Protein AF-A0AAV7LSC0-F1 (afdb_monomer)

Structure (mmCIF, N/CA/C/O backbone):
data_AF-A0AAV7LSC0-F1
#
_entry.id   AF-A0AAV7LSC0-F1
#
loop_
_atom_site.group_PDB
_atom_site.id
_atom_site.type_symbol
_atom_site.label_atom_id
_atom_site.label_alt_id
_atom_site.label_comp_id
_atom_site.label_asym_id
_atom_site.label_entity_id
_atom_site.label_seq_id
_atom_site.pdbx_PDB_ins_code
_atom_site.Cartn_x
_atom_site.Cartn_y
_atom_site.Cartn_z
_atom_site.occupancy
_atom_site.B_iso_or_equiv
_atom_site.auth_seq_id
_atom_site.auth_comp_id
_atom_site.auth_asym_id
_atom_site.auth_atom_id
_atom_site.pdbx_PDB_model_num
ATOM 1 N N . MET A 1 1 ? 5.932 41.389 44.179 1.00 48.62 1 MET A N 1
ATOM 2 C CA . MET A 1 1 ? 5.583 42.264 43.034 1.00 48.62 1 MET A CA 1
ATOM 3 C C . MET A 1 1 ? 6.456 41.906 41.838 1.00 48.62 1 MET A C 1
ATOM 5 O O . MET A 1 1 ? 7.607 41.557 42.061 1.00 48.62 1 MET A O 1
ATOM 9 N N . ARG A 1 2 ? 5.898 42.054 40.622 1.00 40.94 2 ARG A N 1
ATOM 10 C CA . ARG A 1 2 ? 6.312 41.557 39.283 1.00 40.94 2 ARG A CA 1
ATOM 11 C C . ARG A 1 2 ? 5.731 40.163 38.970 1.00 40.94 2 ARG A C 1
ATOM 13 O O . ARG A 1 2 ? 6.242 39.169 39.462 1.00 40.94 2 ARG A O 1
ATOM 20 N N . SER A 1 3 ? 4.491 40.061 38.466 1.00 38.06 3 SER A N 1
ATOM 21 C CA . SER A 1 3 ? 4.059 40.183 37.046 1.00 38.06 3 SER A CA 1
ATOM 22 C C . SER A 1 3 ? 4.857 39.230 36.141 1.00 38.06 3 SER A C 1
ATOM 24 O O . SER A 1 3 ? 6.057 39.418 36.009 1.00 38.06 3 SER A O 1
ATOM 26 N N . GLY A 1 4 ? 4.325 38.175 35.523 1.00 41.78 4 GLY A N 1
ATOM 27 C CA . GLY A 1 4 ? 3.006 37.993 34.922 1.00 41.78 4 GLY A CA 1
ATOM 28 C C . GLY A 1 4 ? 3.164 38.036 33.400 1.00 41.78 4 GLY A C 1
ATOM 29 O O . GLY A 1 4 ? 3.457 39.097 32.865 1.00 41.78 4 GLY A O 1
ATOM 30 N N . THR A 1 5 ? 3.011 36.894 32.722 1.00 43.47 5 THR A N 1
ATOM 31 C CA . THR A 1 5 ? 2.437 36.762 31.365 1.00 43.47 5 THR A CA 1
ATOM 32 C C . THR A 1 5 ? 2.315 35.279 31.007 1.00 43.47 5 THR A C 1
ATOM 34 O O . THR A 1 5 ? 3.292 34.568 30.799 1.00 43.47 5 THR A O 1
ATOM 37 N N . SER A 1 6 ? 1.072 34.810 30.981 1.00 37.88 6 SER A N 1
ATOM 38 C CA . SER A 1 6 ? 0.647 33.494 30.518 1.00 37.88 6 SER A CA 1
ATOM 39 C C . SER A 1 6 ? 0.376 33.544 29.012 1.00 37.88 6 SER A C 1
ATOM 41 O O . SER A 1 6 ? -0.499 34.295 28.581 1.00 37.88 6 SER A O 1
ATOM 43 N N . CYS A 1 7 ? 1.050 32.718 28.212 1.00 36.22 7 CYS A N 1
ATOM 44 C CA . CYS A 1 7 ? 0.665 32.484 26.819 1.00 36.22 7 CYS A CA 1
ATOM 45 C C . CYS A 1 7 ? -0.288 31.285 26.746 1.00 36.22 7 CYS A C 1
ATOM 47 O O . CYS A 1 7 ? 0.124 30.136 26.865 1.00 36.22 7 CYS A O 1
ATOM 49 N N . SER A 1 8 ? -1.577 31.570 26.556 1.00 39.47 8 SER A N 1
ATOM 50 C CA . SER A 1 8 ? -2.599 30.573 26.230 1.00 39.47 8 SER A CA 1
ATOM 51 C C . SER A 1 8 ? -2.650 30.379 24.715 1.00 39.47 8 SER A C 1
ATOM 53 O O . SER A 1 8 ? -3.130 31.258 24.001 1.00 39.47 8 SER A O 1
ATOM 55 N N . LEU A 1 9 ? -2.184 29.234 24.209 1.00 41.84 9 LEU A N 1
ATOM 56 C CA . LEU A 1 9 ? -2.354 28.862 22.802 1.00 41.84 9 LEU A CA 1
ATOM 57 C C . LEU A 1 9 ? -3.663 28.068 22.647 1.00 41.84 9 LEU A C 1
ATOM 59 O O . LEU A 1 9 ? -3.723 26.872 22.930 1.00 41.84 9 LEU A O 1
ATOM 63 N N . ARG A 1 10 ? -4.737 28.739 22.212 1.00 39.53 10 ARG A N 1
ATOM 64 C CA . ARG A 1 10 ? -5.983 28.076 21.793 1.00 39.53 10 ARG A CA 1
ATOM 65 C C . ARG A 1 10 ? -5.731 27.325 20.479 1.00 39.53 10 ARG A C 1
ATOM 67 O O . ARG A 1 10 ? -5.560 27.953 19.439 1.00 39.53 10 ARG A O 1
ATOM 74 N N . ARG A 1 11 ? -5.749 25.990 20.508 1.00 46.91 11 ARG A N 1
ATOM 75 C CA . ARG A 1 11 ? -5.902 25.160 19.301 1.00 46.91 11 ARG A CA 1
ATOM 76 C C . ARG A 1 11 ? -7.377 25.143 18.900 1.00 46.91 11 ARG A C 1
ATOM 78 O O . ARG A 1 11 ? -8.198 24.561 19.600 1.00 46.91 11 ARG A O 1
ATOM 85 N N . GLY A 1 12 ? -7.703 25.794 17.786 1.00 45.88 12 GLY A N 1
ATOM 86 C CA . GLY A 1 12 ? -8.953 25.554 17.064 1.00 45.88 12 GLY A CA 1
ATOM 87 C C . GLY A 1 12 ? -8.890 24.235 16.272 1.00 45.88 12 GLY A C 1
ATOM 88 O O . GLY A 1 12 ? -7.791 23.756 15.982 1.00 45.88 12 GLY A O 1
ATOM 89 N N . PRO A 1 13 ? -10.038 23.628 15.927 1.00 50.34 13 PRO A N 1
ATOM 90 C CA . PRO A 1 13 ? -10.076 22.357 15.213 1.00 50.34 13 PRO A CA 1
ATOM 91 C C . PRO A 1 13 ? -9.724 22.539 13.729 1.00 50.34 13 PRO A C 1
ATOM 93 O O . PRO A 1 13 ? -10.403 23.258 12.994 1.00 50.34 13 PRO A O 1
ATOM 96 N N . LEU A 1 14 ? -8.676 21.848 13.278 1.00 44.44 14 LEU A N 1
ATOM 97 C CA . LEU A 1 14 ? -8.372 21.666 11.860 1.00 44.44 14 LEU A CA 1
ATOM 98 C C . LEU A 1 14 ? -9.405 20.703 11.262 1.00 44.44 14 LEU A C 1
ATOM 100 O O . LEU A 1 14 ? -9.376 19.503 11.527 1.00 44.44 14 LEU A O 1
ATOM 104 N N . LYS A 1 15 ? -10.326 21.230 10.452 1.00 44.44 15 LYS A N 1
ATOM 105 C CA . LYS A 1 15 ? -11.162 20.421 9.560 1.00 44.44 15 LYS A CA 1
ATOM 106 C C . LYS A 1 15 ? -10.275 19.900 8.426 1.00 44.44 15 LYS A C 1
ATOM 108 O O . LYS A 1 15 ? -9.984 20.637 7.488 1.00 44.44 15 LYS A O 1
ATOM 113 N N . LEU A 1 16 ? -9.829 18.648 8.527 1.00 47.62 16 LEU A N 1
ATOM 114 C CA . LEU A 1 16 ? -9.266 17.919 7.391 1.00 47.62 16 LEU A CA 1
ATOM 115 C C . LEU A 1 16 ? -10.400 17.585 6.417 1.00 47.62 16 LEU A C 1
ATOM 117 O O . LEU A 1 16 ? -11.266 16.760 6.700 1.00 47.62 16 LEU A O 1
ATOM 121 N N . LEU A 1 17 ? -10.388 18.262 5.274 1.00 43.53 17 LEU A N 1
ATOM 122 C CA . LEU A 1 17 ? -11.212 17.950 4.118 1.00 43.53 17 LEU A CA 1
ATOM 123 C C . LEU A 1 17 ? -10.590 16.730 3.416 1.00 43.53 17 LEU A C 1
ATOM 125 O O . LEU A 1 17 ? -9.605 16.859 2.694 1.00 43.53 17 LEU A O 1
ATOM 129 N N . VAL A 1 18 ? -11.124 15.540 3.684 1.00 53.75 18 VAL A N 1
ATOM 130 C CA . VAL A 1 18 ? -10.776 14.300 2.972 1.00 53.75 18 VAL A CA 1
ATOM 131 C C . VAL A 1 18 ? -11.674 14.196 1.730 1.00 53.75 18 VAL A C 1
ATOM 133 O O . VAL A 1 18 ? -12.895 14.246 1.886 1.00 53.75 18 VAL A O 1
ATOM 136 N N . PRO A 1 19 ? -11.135 14.067 0.503 1.00 48.91 19 PRO A N 1
ATOM 137 C CA . PRO A 1 19 ? -11.955 13.807 -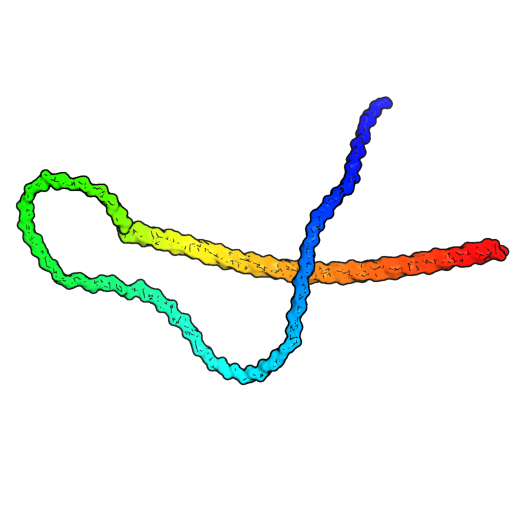0.676 1.00 48.91 19 PRO A CA 1
ATOM 138 C C . PRO A 1 19 ? -12.403 12.330 -0.727 1.00 48.91 19 PRO A C 1
ATOM 140 O O . PRO A 1 19 ? -11.611 11.444 -0.393 1.00 48.91 19 PRO A O 1
ATOM 143 N N . PRO A 1 20 ? -13.640 12.030 -1.168 1.00 55.28 20 PRO A N 1
ATOM 144 C CA . PRO A 1 20 ? -14.123 10.661 -1.279 1.00 55.28 20 PRO A CA 1
ATOM 145 C C . PRO A 1 20 ? -13.649 10.045 -2.603 1.00 55.28 20 PRO A C 1
ATOM 147 O O . PRO A 1 20 ? -14.112 10.432 -3.675 1.00 55.28 20 PRO A O 1
ATOM 150 N N . TYR A 1 21 ? -12.757 9.055 -2.549 1.00 46.59 21 TYR A N 1
ATOM 151 C CA . TYR A 1 21 ? -12.590 8.135 -3.673 1.00 46.59 21 TYR A CA 1
ATOM 152 C C . TYR A 1 21 ? -13.694 7.083 -3.598 1.00 46.59 21 TYR A C 1
ATOM 154 O O . TYR A 1 21 ? -13.728 6.241 -2.702 1.00 46.59 21 TYR A O 1
ATOM 162 N N . ALA A 1 22 ? -14.632 7.201 -4.533 1.00 42.75 22 ALA A N 1
ATOM 163 C CA . ALA A 1 22 ? -15.718 6.267 -4.742 1.00 42.75 22 ALA A CA 1
ATOM 164 C C . ALA A 1 22 ? -15.184 4.876 -5.110 1.00 42.75 22 ALA A C 1
ATOM 166 O O . ALA A 1 22 ? -14.298 4.718 -5.951 1.00 42.75 22 ALA A O 1
ATOM 167 N N . ALA A 1 23 ? -15.776 3.875 -4.470 1.00 45.47 23 ALA A N 1
ATOM 168 C CA . ALA A 1 23 ? -15.617 2.470 -4.772 1.00 45.47 23 ALA A CA 1
ATOM 169 C C . ALA A 1 23 ? -16.099 2.146 -6.196 1.00 45.47 23 ALA A C 1
ATOM 171 O O . ALA A 1 23 ? -17.220 2.483 -6.572 1.00 45.47 23 ALA A O 1
ATOM 172 N N . VAL A 1 24 ? -15.282 1.409 -6.950 1.00 44.28 24 VAL A N 1
ATOM 173 C CA . VAL A 1 24 ? -15.750 0.534 -8.031 1.00 44.28 24 VAL A CA 1
ATOM 174 C C . VAL A 1 24 ? -15.094 -0.822 -7.812 1.00 44.28 24 VAL A C 1
ATOM 176 O O . VAL A 1 24 ? -14.013 -1.114 -8.314 1.00 44.28 24 VAL A O 1
ATOM 179 N N . THR A 1 25 ? -15.751 -1.648 -7.007 1.00 45.75 25 THR A N 1
ATOM 180 C CA . THR A 1 25 ? -15.547 -3.092 -6.993 1.00 45.75 25 THR A CA 1
ATOM 181 C C . THR A 1 25 ? -16.492 -3.703 -8.026 1.00 45.75 25 THR A C 1
ATOM 183 O O . THR A 1 25 ? -17.701 -3.484 -7.997 1.00 45.75 25 THR A O 1
ATOM 186 N N . LYS A 1 26 ? -15.950 -4.488 -8.958 1.00 44.06 26 LYS A N 1
ATOM 187 C CA . LYS A 1 26 ? -16.692 -5.583 -9.587 1.00 44.06 26 LYS A CA 1
ATOM 188 C C . LYS A 1 26 ? -15.949 -6.876 -9.251 1.00 44.06 26 LYS A C 1
ATOM 190 O O . LYS A 1 26 ? -14.749 -6.933 -9.521 1.00 44.06 26 LYS A O 1
ATOM 195 N N . PRO A 1 27 ? -16.611 -7.885 -8.666 1.00 48.72 27 PRO A N 1
ATOM 196 C CA . PRO A 1 27 ? -16.041 -9.218 -8.560 1.00 48.72 27 PRO A CA 1
ATOM 197 C C . PRO A 1 27 ? -16.104 -9.884 -9.941 1.00 48.72 27 PRO A C 1
ATOM 199 O O . PRO A 1 27 ? -17.142 -9.853 -10.602 1.00 48.72 27 PRO A O 1
ATOM 202 N N . TYR A 1 28 ? -14.981 -10.436 -10.397 1.00 37.47 28 TYR A N 1
ATOM 203 C CA . TYR A 1 28 ? -14.960 -11.359 -11.529 1.00 37.47 28 TYR A CA 1
ATOM 204 C C . TYR A 1 28 ? -15.229 -12.754 -10.963 1.00 37.47 28 TYR A C 1
ATOM 206 O O . TYR A 1 28 ? -14.465 -13.233 -10.127 1.00 37.47 28 TYR A O 1
ATOM 214 N N . ASP A 1 29 ? -16.359 -13.324 -11.365 1.00 43.75 29 ASP A N 1
ATOM 215 C CA . ASP A 1 29 ? -16.863 -14.624 -10.936 1.00 43.75 29 ASP A CA 1
ATOM 216 C C . ASP A 1 29 ? -16.214 -15.748 -11.759 1.00 43.75 29 ASP A C 1
ATOM 218 O O . ASP A 1 29 ? -15.984 -15.613 -12.966 1.00 43.75 29 ASP A O 1
ATOM 222 N N . GLU A 1 30 ? -15.888 -16.841 -11.078 1.00 42.78 30 GLU A N 1
ATOM 223 C CA . GLU A 1 30 ? -15.282 -18.046 -11.630 1.00 42.78 30 GLU A CA 1
ATOM 224 C C . GLU A 1 30 ? -16.335 -18.893 -12.349 1.00 42.78 30 GLU A C 1
ATOM 226 O O . GLU A 1 30 ? -17.401 -19.189 -11.817 1.00 42.78 30 GLU A O 1
ATOM 231 N N . GLY A 1 31 ? -16.000 -19.397 -13.536 1.00 39.12 31 GLY A N 1
ATOM 232 C CA . GLY A 1 31 ? -16.801 -20.446 -14.151 1.00 39.12 31 GLY A CA 1
ATOM 233 C C . GLY A 1 31 ? -16.411 -20.763 -15.583 1.00 39.12 31 GLY A C 1
ATOM 234 O O . GLY A 1 31 ? -17.032 -20.259 -16.507 1.00 39.12 31 GLY A O 1
ATOM 235 N N . GLN A 1 32 ? -15.438 -21.657 -15.774 1.00 37.78 32 GLN A N 1
ATOM 236 C CA . GLN A 1 32 ? -15.693 -22.989 -16.345 1.00 37.78 32 GLN A CA 1
ATOM 237 C C . GLN A 1 32 ? -14.392 -23.712 -16.713 1.00 37.78 32 GLN A C 1
ATOM 239 O O . GLN A 1 32 ? -13.494 -23.195 -17.373 1.00 37.78 32 GLN A O 1
ATOM 244 N N . ARG A 1 33 ? -14.348 -24.966 -16.257 1.00 37.53 33 ARG A N 1
ATO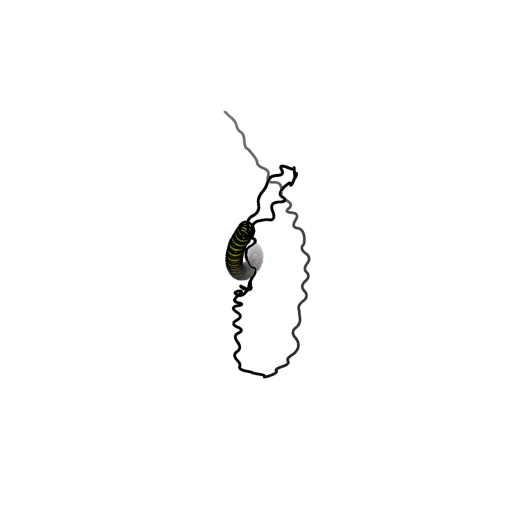M 245 C CA . ARG A 1 33 ? -13.414 -26.024 -16.634 1.00 37.53 33 ARG A CA 1
ATOM 246 C C . ARG A 1 33 ? -13.345 -26.181 -18.151 1.00 37.53 33 ARG A C 1
ATOM 248 O O . ARG A 1 33 ? -14.383 -26.380 -18.765 1.00 37.53 33 ARG A O 1
ATOM 255 N N . CYS A 1 34 ? -12.130 -26.313 -18.672 1.00 34.91 34 CYS A N 1
ATOM 256 C CA . CYS A 1 34 ? -11.807 -27.298 -19.701 1.00 34.91 34 CYS A CA 1
ATOM 257 C C . CYS A 1 34 ? -10.405 -27.840 -19.415 1.00 34.91 34 CYS A C 1
ATOM 259 O O . CYS A 1 34 ? -9.396 -27.156 -19.563 1.00 34.91 34 CYS A O 1
ATOM 261 N N . GLN A 1 35 ? -10.387 -29.078 -18.939 1.00 38.75 35 GLN A N 1
ATOM 262 C CA . GLN A 1 35 ? -9.221 -29.928 -18.783 1.00 38.75 35 GLN A CA 1
ATOM 263 C C . GLN A 1 35 ? -8.866 -30.433 -20.186 1.00 38.75 35 GLN A C 1
ATOM 265 O O . GLN A 1 35 ? -9.687 -31.096 -20.815 1.00 38.75 35 GLN A O 1
ATOM 270 N N . VAL A 1 36 ? -7.687 -30.086 -20.699 1.00 40.69 36 VAL A N 1
ATOM 271 C CA . VAL A 1 36 ? -7.129 -30.717 -21.899 1.00 40.69 36 VAL A CA 1
ATOM 272 C C . VAL A 1 36 ? -5.694 -31.099 -21.578 1.00 40.69 36 VAL A C 1
ATOM 274 O O . VAL A 1 36 ? -4.800 -30.256 -21.523 1.00 40.69 36 VAL A O 1
ATOM 277 N N . ASP A 1 37 ? -5.513 -32.389 -21.318 1.00 42.66 37 ASP A N 1
ATOM 278 C CA . ASP A 1 37 ? -4.222 -33.055 -21.334 1.00 42.66 37 ASP A CA 1
ATOM 279 C C . ASP A 1 37 ? -3.576 -32.883 -22.712 1.00 42.66 37 ASP A C 1
ATOM 281 O O . ASP A 1 37 ? -4.186 -33.157 -23.746 1.00 42.66 37 ASP A O 1
ATOM 285 N N . GLY A 1 38 ? -2.326 -32.430 -22.731 1.00 35.84 38 GLY A N 1
ATOM 286 C CA . GLY A 1 38 ? -1.601 -32.209 -23.975 1.00 35.84 38 GLY A CA 1
ATOM 287 C C . GLY A 1 38 ? -0.168 -31.760 -23.744 1.00 35.84 38 GLY A C 1
ATOM 288 O O . GLY A 1 38 ? 0.178 -30.609 -23.981 1.00 35.84 38 GLY A O 1
ATOM 289 N N . HIS A 1 39 ? 0.681 -32.680 -23.290 1.00 44.38 39 HIS A N 1
ATOM 290 C CA . HIS A 1 39 ? 2.132 -32.534 -23.410 1.00 44.38 39 HIS A CA 1
ATOM 291 C C . HIS A 1 39 ? 2.506 -32.361 -24.896 1.00 44.38 39 HIS A C 1
ATOM 293 O O . HIS A 1 39 ? 2.033 -33.130 -25.735 1.00 44.38 39 HIS A O 1
ATOM 299 N N . PRO A 1 40 ? 3.451 -31.463 -25.218 1.00 46.78 40 PRO A N 1
ATOM 300 C CA . PRO A 1 40 ? 4.630 -31.985 -25.897 1.00 46.78 40 PRO A CA 1
ATOM 301 C C . PRO A 1 40 ? 5.949 -31.417 -25.364 1.00 46.78 40 PRO A C 1
ATOM 303 O O . PRO A 1 40 ? 6.089 -30.256 -24.988 1.00 46.78 40 PRO A O 1
ATOM 306 N N . LYS A 1 41 ? 6.932 -32.316 -25.348 1.00 46.53 41 LYS A N 1
ATOM 307 C CA . LYS A 1 41 ? 8.368 -32.063 -25.246 1.00 46.53 41 LYS A CA 1
ATOM 308 C C . LYS A 1 41 ? 8.860 -31.402 -26.543 1.00 46.53 41 LYS A C 1
ATOM 310 O O . LYS A 1 41 ? 8.365 -31.774 -27.603 1.00 46.53 41 LYS A O 1
ATOM 315 N N . ASN A 1 42 ? 9.851 -30.511 -26.425 1.00 40.94 42 ASN A N 1
ATOM 316 C CA . ASN A 1 42 ? 10.919 -30.130 -27.382 1.00 40.94 42 ASN A CA 1
ATOM 317 C C . ASN A 1 42 ? 11.191 -28.620 -27.246 1.00 40.94 42 ASN A C 1
ATOM 319 O O . ASN A 1 42 ? 10.317 -27.800 -27.483 1.00 40.94 42 ASN A O 1
ATOM 323 N N . ALA A 1 43 ? 12.306 -28.201 -26.643 1.00 43.91 43 ALA A N 1
ATOM 324 C CA . ALA A 1 43 ? 13.639 -28.125 -27.254 1.00 43.91 43 ALA A CA 1
ATOM 325 C C . ALA A 1 43 ? 13.654 -27.210 -28.492 1.00 43.91 43 ALA A C 1
ATOM 327 O O . ALA A 1 43 ? 13.244 -27.609 -29.574 1.00 43.91 43 ALA A O 1
ATOM 328 N N . GLY A 1 44 ? 14.166 -25.988 -28.324 1.00 35.75 44 GLY A N 1
ATOM 329 C CA . GLY A 1 44 ? 14.340 -25.046 -29.428 1.00 35.75 44 GLY A CA 1
ATOM 330 C C . GLY A 1 44 ? 14.843 -23.683 -28.966 1.00 35.75 44 GLY A C 1
ATOM 331 O O . GLY A 1 44 ? 14.069 -22.744 -28.833 1.00 35.75 44 GLY A O 1
ATOM 332 N N . LYS A 1 45 ? 16.154 -23.573 -28.721 1.00 48.41 45 LYS A N 1
ATOM 333 C CA . LYS A 1 45 ? 16.854 -22.277 -28.716 1.00 48.41 45 LYS A CA 1
ATOM 334 C C . LYS A 1 45 ? 16.640 -21.590 -30.073 1.00 48.41 45 LYS A C 1
ATOM 336 O O . LYS A 1 45 ? 16.678 -22.284 -31.088 1.00 48.41 45 LYS A O 1
ATOM 341 N N . PRO A 1 46 ? 16.650 -20.252 -30.121 1.00 46.31 46 PRO A N 1
ATOM 342 C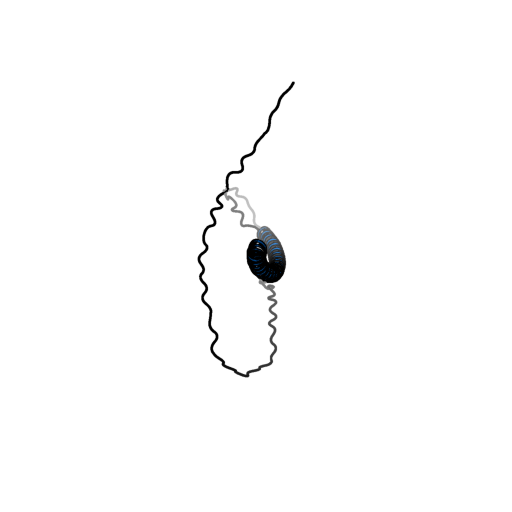 CA . PRO A 1 46 ? 17.271 -19.587 -31.252 1.00 46.31 46 PRO A CA 1
ATOM 343 C C . PRO A 1 46 ? 18.454 -18.746 -30.779 1.00 46.31 46 PRO A C 1
ATOM 345 O O . PRO A 1 46 ? 18.315 -17.702 -30.150 1.00 46.31 46 PRO A O 1
ATOM 348 N N . ALA A 1 47 ? 19.642 -19.231 -31.133 1.00 47.38 47 ALA A N 1
ATOM 349 C CA . ALA A 1 47 ? 20.794 -18.381 -31.355 1.00 47.38 47 ALA A CA 1
ATOM 350 C C . ALA A 1 47 ? 20.527 -17.538 -32.609 1.00 47.38 47 ALA A C 1
ATOM 352 O O . ALA A 1 47 ? 20.247 -18.101 -33.664 1.00 47.38 47 ALA A O 1
ATOM 353 N N . ARG A 1 48 ? 20.657 -16.215 -32.510 1.00 46.59 48 ARG A N 1
ATOM 354 C CA . ARG A 1 48 ? 20.976 -15.349 -33.651 1.00 46.59 48 ARG A CA 1
ATOM 355 C C . ARG A 1 48 ? 21.915 -14.244 -33.182 1.00 46.59 48 ARG A C 1
ATOM 357 O O . ARG A 1 48 ? 21.504 -13.133 -32.879 1.00 46.59 48 ARG A O 1
ATOM 364 N N . GLN A 1 49 ? 23.196 -14.602 -33.128 1.00 42.12 49 GLN A N 1
ATOM 365 C CA . GLN A 1 49 ? 24.262 -13.676 -33.489 1.00 42.12 49 GLN A CA 1
ATOM 366 C C . GLN A 1 49 ? 24.034 -13.308 -34.958 1.00 42.12 49 GLN A C 1
ATOM 368 O O . GLN A 1 49 ? 24.029 -14.191 -35.815 1.00 42.12 49 GLN A O 1
ATOM 373 N N . LEU A 1 50 ? 23.804 -12.032 -35.247 1.00 46.75 50 LEU A N 1
ATOM 374 C CA . LEU A 1 50 ? 23.966 -11.505 -36.594 1.00 46.75 50 LEU A CA 1
ATOM 375 C C . LEU A 1 50 ? 25.280 -10.733 -36.602 1.00 46.75 50 LEU A C 1
ATOM 377 O O . LEU A 1 50 ? 25.376 -9.613 -36.109 1.00 46.75 50 LEU A O 1
ATOM 381 N N . LEU A 1 51 ? 26.298 -11.420 -37.112 1.00 45.16 51 LEU A N 1
ATOM 382 C CA . LEU A 1 51 ? 27.559 -10.855 -37.556 1.00 45.16 51 LEU A CA 1
ATOM 383 C C . LEU A 1 51 ? 27.253 -9.917 -38.731 1.00 45.16 51 LEU A C 1
ATOM 385 O O . LEU A 1 51 ? 26.845 -10.373 -39.796 1.00 45.16 51 LEU A O 1
ATOM 389 N N . PHE A 1 52 ? 27.429 -8.613 -38.534 1.00 40.78 52 PHE A N 1
ATOM 390 C CA . PHE A 1 52 ? 27.567 -7.660 -39.632 1.00 40.78 52 PHE A CA 1
ATOM 391 C C . PHE A 1 52 ? 29.052 -7.546 -39.965 1.00 40.78 52 PHE A C 1
ATOM 393 O O . PHE A 1 52 ? 29.782 -6.747 -39.386 1.00 40.78 52 PHE A O 1
ATOM 400 N N . SER A 1 53 ? 29.505 -8.380 -40.889 1.00 45.41 53 SER A N 1
ATOM 401 C CA . SER A 1 53 ? 30.828 -8.265 -41.490 1.00 45.41 53 SER A CA 1
ATOM 402 C C . SER A 1 53 ? 30.754 -8.801 -42.910 1.00 45.41 53 SER A C 1
ATOM 404 O O . SER A 1 53 ? 30.926 -9.995 -43.099 1.00 45.41 53 SER A O 1
ATOM 406 N N . GLU A 1 54 ? 30.429 -7.932 -43.869 1.00 40.91 54 GLU A N 1
ATOM 407 C CA . GLU A 1 54 ? 30.844 -8.019 -45.279 1.00 40.91 54 GLU A CA 1
ATOM 408 C C . GLU A 1 54 ? 30.148 -6.910 -46.077 1.00 40.91 54 GLU A C 1
ATOM 410 O O . GLU A 1 54 ? 29.018 -7.053 -46.535 1.00 40.91 54 GLU A O 1
ATOM 415 N N . VAL A 1 55 ? 30.843 -5.788 -46.271 1.00 41.50 55 VAL A N 1
ATOM 416 C CA . VAL A 1 55 ? 30.589 -4.904 -47.414 1.00 41.50 55 VAL A CA 1
ATOM 417 C C . VAL A 1 55 ? 31.913 -4.720 -48.152 1.00 41.50 55 VAL A C 1
ATOM 419 O O . VAL A 1 55 ? 32.751 -3.899 -47.799 1.00 41.50 55 VAL A O 1
ATOM 422 N N . LEU A 1 56 ? 32.078 -5.590 -49.149 1.00 45.69 56 LEU A N 1
ATOM 423 C CA . LEU A 1 56 ? 32.609 -5.325 -50.489 1.00 45.69 56 LEU A CA 1
ATOM 424 C C . LEU A 1 56 ? 33.936 -4.560 -50.614 1.00 45.69 56 LEU A C 1
ATOM 426 O O . LEU A 1 56 ? 33.989 -3.394 -50.999 1.00 45.69 56 LEU A O 1
ATOM 430 N N . LEU A 1 57 ? 35.025 -5.322 -50.498 1.00 49.09 57 LEU A N 1
ATOM 431 C CA . LEU A 1 57 ? 36.264 -5.075 -51.234 1.00 49.09 57 LEU A CA 1
ATOM 432 C C . LEU A 1 57 ? 36.095 -5.575 -52.688 1.00 49.09 57 LEU A C 1
ATOM 434 O O . LEU A 1 57 ? 36.382 -6.730 -52.991 1.00 49.09 57 LEU A O 1
ATOM 438 N N . GLN A 1 58 ? 35.618 -4.727 -53.604 1.00 43.31 58 GLN A N 1
ATOM 439 C CA . GLN A 1 58 ? 35.771 -4.942 -55.053 1.00 43.31 58 GLN A CA 1
ATOM 440 C C . GLN A 1 58 ? 35.928 -3.605 -55.786 1.00 43.31 58 GLN A C 1
ATOM 442 O O . GLN A 1 58 ? 34.961 -3.011 -56.246 1.00 43.31 58 GLN A O 1
ATOM 447 N N . ALA A 1 59 ? 37.174 -3.171 -55.961 1.00 40.66 59 ALA A N 1
ATOM 448 C CA . ALA A 1 59 ? 37.548 -2.237 -57.016 1.00 40.66 59 ALA A CA 1
ATOM 449 C C . ALA A 1 59 ? 38.685 -2.875 -57.825 1.00 40.66 59 ALA A C 1
ATOM 451 O O . ALA A 1 59 ? 39.869 -2.740 -57.522 1.00 40.66 59 ALA A O 1
ATOM 452 N N . LYS A 1 60 ? 38.291 -3.657 -58.834 1.00 40.72 60 LYS A N 1
ATOM 453 C CA . LYS A 1 60 ? 39.164 -4.100 -59.921 1.00 40.72 60 LYS A CA 1
ATOM 454 C C . LYS A 1 60 ? 39.407 -2.914 -60.859 1.00 40.72 60 LYS A C 1
ATOM 456 O O . LYS A 1 60 ? 38.453 -2.381 -61.405 1.00 40.72 60 LYS A O 1
ATOM 461 N N . GLY A 1 61 ? 40.681 -2.596 -61.086 1.00 48.00 61 GLY A N 1
ATOM 462 C CA . GLY A 1 61 ? 41.219 -2.102 -62.358 1.00 48.00 61 GLY A CA 1
ATOM 463 C C . GLY A 1 61 ? 40.725 -0.750 -62.879 1.00 48.00 61 GLY A C 1
ATOM 464 O O . GLY A 1 61 ? 39.769 -0.699 -63.643 1.00 48.00 61 GLY A O 1
ATOM 465 N N . VAL A 1 62 ? 41.491 0.311 -62.611 1.00 49.56 62 VAL A N 1
ATOM 466 C CA . VAL A 1 62 ? 41.528 1.524 -63.448 1.00 49.56 62 VAL A CA 1
ATOM 467 C C . VAL A 1 62 ? 43.005 1.943 -63.617 1.00 49.56 62 VAL A C 1
ATOM 469 O O . VAL A 1 62 ? 43.714 2.014 -62.611 1.00 49.56 62 VAL A O 1
ATOM 472 N N . PRO A 1 63 ? 43.515 2.135 -64.852 1.00 64.12 63 PRO A N 1
ATOM 473 C CA . PRO A 1 63 ? 44.924 2.461 -65.124 1.00 64.12 63 PRO A CA 1
ATOM 474 C C . PRO A 1 63 ? 45.281 3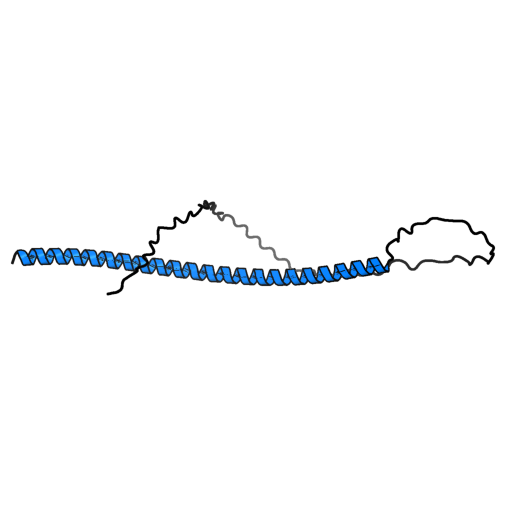.929 -64.799 1.00 64.12 63 PRO A C 1
ATOM 476 O O . PRO A 1 63 ? 44.383 4.766 -64.696 1.00 64.12 63 PRO A O 1
ATOM 479 N N . PRO A 1 64 ? 46.581 4.270 -64.653 1.00 57.59 64 PRO A N 1
ATOM 480 C CA . PRO A 1 64 ? 47.009 5.600 -64.221 1.00 57.59 64 PRO A CA 1
ATOM 481 C C . PRO A 1 64 ? 46.941 6.627 -65.367 1.00 57.59 64 PRO A C 1
ATOM 483 O O . PRO A 1 64 ? 47.382 6.316 -66.476 1.00 57.59 64 PRO A O 1
ATOM 486 N N . PRO A 1 65 ? 46.475 7.867 -65.129 1.00 54.00 65 PRO A N 1
ATOM 487 C CA . PRO A 1 65 ? 46.636 8.939 -66.096 1.00 54.00 65 PRO A CA 1
ATOM 488 C C . PRO A 1 65 ? 48.017 9.599 -65.981 1.00 54.00 65 PRO A C 1
ATOM 490 O O . PRO A 1 65 ? 48.492 9.982 -64.912 1.00 54.00 65 PRO A O 1
ATOM 493 N N . THR A 1 66 ? 48.645 9.713 -67.145 1.00 49.47 66 THR A N 1
ATOM 494 C CA . THR A 1 66 ? 49.888 10.413 -67.449 1.00 49.47 66 THR A CA 1
ATOM 495 C C . THR A 1 66 ? 49.827 11.890 -67.052 1.00 49.47 66 THR A C 1
ATOM 497 O O . THR A 1 66 ? 48.826 12.570 -67.265 1.00 49.47 66 THR A O 1
ATOM 500 N N . ALA A 1 67 ? 50.933 12.386 -66.497 1.00 47.75 67 ALA A N 1
ATOM 501 C CA . ALA A 1 67 ? 51.128 13.772 -66.099 1.00 47.75 67 ALA A CA 1
ATOM 502 C C . ALA A 1 67 ? 50.973 14.758 -67.269 1.00 47.75 67 ALA A C 1
ATOM 504 O O . ALA A 1 67 ? 51.593 14.585 -68.316 1.00 47.75 67 ALA A O 1
ATOM 505 N N . THR A 1 68 ? 50.226 15.842 -67.053 1.00 44.72 68 THR A N 1
ATOM 506 C CA . THR A 1 68 ? 50.377 17.125 -67.759 1.00 44.72 68 THR A CA 1
ATOM 507 C C . THR A 1 68 ? 49.807 18.240 -66.869 1.00 44.72 68 THR A C 1
ATOM 509 O O . THR A 1 68 ? 48.603 18.311 -66.651 1.00 44.72 68 THR A O 1
ATOM 512 N N . GLN A 1 69 ? 50.679 19.094 -66.328 1.00 43.91 69 GLN A N 1
ATOM 513 C CA . GLN A 1 69 ? 50.344 20.458 -65.883 1.00 43.91 69 GLN A CA 1
ATOM 514 C C . GLN A 1 69 ? 50.422 21.388 -67.114 1.00 43.91 69 GLN A C 1
ATOM 516 O O . GLN A 1 69 ? 51.258 21.108 -67.980 1.00 43.91 69 GLN A O 1
ATOM 521 N N . PRO A 1 70 ? 49.606 22.462 -67.237 1.00 50.19 70 PRO A N 1
ATOM 522 C CA . PRO A 1 70 ? 49.871 23.696 -66.479 1.00 50.19 70 PRO A CA 1
ATOM 523 C C . PRO A 1 70 ? 48.654 24.572 -66.088 1.00 50.19 70 PRO A C 1
ATOM 525 O O . PRO A 1 70 ? 47.580 24.509 -66.669 1.00 50.19 70 PRO A O 1
ATOM 528 N N . SER A 1 71 ? 48.914 25.421 -65.087 1.00 46.22 71 SER A N 1
ATOM 529 C CA . SER A 1 71 ? 48.372 26.757 -64.782 1.00 46.22 71 SER A CA 1
ATOM 530 C C . SER A 1 71 ? 47.014 27.201 -65.348 1.00 46.22 71 SER A C 1
ATOM 532 O O . SER A 1 71 ? 46.915 27.527 -66.525 1.00 46.22 71 SER A O 1
ATOM 534 N N . ALA A 1 72 ? 46.055 27.462 -64.451 1.00 42.41 72 ALA A N 1
ATOM 535 C CA . ALA A 1 72 ? 45.175 28.634 -64.524 1.00 42.41 72 ALA A CA 1
ATOM 536 C C . ALA A 1 72 ? 44.495 28.876 -63.167 1.00 42.41 72 ALA A C 1
ATOM 538 O O . ALA A 1 72 ? 43.714 28.067 -62.677 1.00 42.41 72 ALA A O 1
ATOM 539 N N . THR A 1 73 ? 44.816 30.012 -62.560 1.00 53.84 73 THR A N 1
ATOM 540 C CA . THR A 1 73 ? 44.180 30.557 -61.365 1.00 53.84 73 THR A CA 1
ATOM 541 C C . THR A 1 73 ? 42.793 31.081 -61.749 1.00 53.84 73 THR A C 1
ATOM 543 O O . THR A 1 73 ? 42.692 32.151 -62.338 1.00 53.84 73 THR A O 1
ATOM 546 N N . HIS A 1 74 ? 41.729 30.350 -61.420 1.00 49.41 74 HIS A N 1
ATOM 547 C CA . HIS A 1 74 ? 40.360 30.871 -61.394 1.00 49.41 74 HIS A CA 1
ATOM 548 C C . HIS A 1 74 ? 39.580 30.216 -60.245 1.00 49.41 74 HIS A C 1
ATOM 550 O O . HIS A 1 74 ? 39.189 29.062 -60.314 1.00 49.41 74 HIS A O 1
ATOM 556 N N . GLN A 1 75 ? 39.444 30.980 -59.158 1.00 50.72 75 GLN A N 1
ATOM 557 C CA . GLN A 1 75 ? 38.166 31.342 -58.541 1.00 50.72 75 GLN A CA 1
ATOM 558 C C . GLN A 1 75 ? 37.098 30.243 -58.409 1.00 50.72 75 GLN A C 1
ATOM 560 O O . GLN A 1 75 ? 36.328 30.030 -59.335 1.00 50.72 75 GLN A O 1
ATOM 565 N N . GLU A 1 76 ? 36.926 29.695 -57.202 1.00 42.44 76 GLU A N 1
ATOM 566 C CA . GLU A 1 76 ? 35.635 29.124 -56.809 1.00 42.44 76 GLU A CA 1
ATOM 567 C C . GLU A 1 76 ? 35.362 29.364 -55.319 1.00 42.44 76 GLU A C 1
ATOM 569 O O . GLU A 1 76 ? 36.070 28.886 -54.434 1.00 42.44 76 GLU A O 1
ATOM 574 N N . MET A 1 77 ? 34.335 30.179 -55.062 1.00 54.38 77 MET A N 1
ATOM 575 C CA . MET A 1 77 ? 33.606 30.196 -53.801 1.00 54.38 77 MET A CA 1
ATOM 576 C C . MET A 1 77 ? 32.953 28.823 -53.632 1.00 54.38 77 MET A C 1
ATOM 578 O O . MET A 1 77 ? 31.919 28.563 -54.238 1.00 54.38 77 MET A O 1
ATOM 582 N N . ALA A 1 78 ? 33.543 27.962 -52.813 1.00 47.31 78 ALA A N 1
ATOM 583 C CA . ALA A 1 78 ? 32.888 26.764 -52.314 1.00 47.31 78 ALA A CA 1
ATOM 584 C C . ALA A 1 78 ? 32.955 26.809 -50.789 1.00 47.31 78 ALA A C 1
ATOM 586 O O . ALA A 1 78 ? 33.992 26.549 -50.183 1.00 47.31 78 ALA A O 1
ATOM 587 N N . ASP A 1 79 ? 31.840 27.216 -50.193 1.00 57.34 79 ASP A N 1
ATOM 588 C CA . ASP A 1 79 ? 31.499 26.919 -48.809 1.00 57.34 79 ASP A CA 1
ATOM 589 C C . ASP A 1 79 ? 31.506 25.387 -48.674 1.00 57.34 79 ASP A C 1
ATOM 591 O O . ASP A 1 79 ? 30.681 24.730 -49.323 1.00 57.34 79 ASP A O 1
ATOM 595 N N . PRO A 1 80 ? 32.462 24.762 -47.958 1.00 54.84 80 PRO A N 1
ATOM 596 C CA . PRO A 1 80 ? 32.403 23.332 -47.779 1.00 54.84 80 PRO A CA 1
ATOM 597 C C . PRO A 1 80 ? 31.289 23.090 -46.768 1.00 54.84 80 PRO A C 1
ATOM 599 O O . PRO A 1 80 ? 31.501 23.160 -45.558 1.00 54.84 80 PRO A O 1
ATOM 602 N N . ALA A 1 81 ? 30.098 22.768 -47.270 1.00 58.22 81 ALA A N 1
ATOM 603 C CA . ALA A 1 81 ? 29.195 21.892 -46.550 1.00 58.22 81 ALA A CA 1
ATOM 604 C C . ALA A 1 81 ? 30.011 20.634 -46.213 1.00 58.22 81 ALA A C 1
ATOM 606 O O . ALA A 1 81 ? 30.192 19.752 -47.052 1.00 58.22 81 ALA A O 1
ATOM 607 N N . GLN A 1 82 ? 30.635 20.633 -45.032 1.00 60.97 82 GLN A N 1
ATOM 608 C CA . GLN A 1 82 ? 31.424 19.524 -44.526 1.00 60.97 82 GLN A CA 1
ATOM 609 C C . GLN A 1 82 ? 30.460 18.355 -44.354 1.00 60.97 82 GLN A C 1
ATOM 611 O O . GLN A 1 82 ? 29.765 18.253 -43.345 1.00 60.97 82 GLN A O 1
ATOM 616 N N . GLU A 1 83 ? 30.397 17.494 -45.368 1.00 64.19 83 GLU A N 1
ATOM 617 C CA . GLU A 1 83 ? 29.884 16.137 -45.233 1.00 64.19 83 GLU A CA 1
ATOM 618 C C . GLU A 1 83 ? 30.557 15.537 -43.987 1.00 64.19 83 GLU A C 1
ATOM 620 O O . GLU A 1 83 ? 31.794 15.570 -43.895 1.00 64.19 83 GLU A O 1
ATOM 625 N N . PRO A 1 84 ? 29.787 15.071 -42.986 1.00 71.31 84 PRO A N 1
ATOM 626 C CA . PRO A 1 84 ? 30.370 14.515 -41.780 1.00 71.31 84 PRO A CA 1
ATOM 627 C C . PRO A 1 84 ? 31.293 13.372 -42.188 1.00 71.31 84 PRO A C 1
ATOM 629 O O . PRO A 1 84 ? 30.877 12.415 -42.844 1.00 71.31 84 PRO A O 1
ATOM 632 N N . THR A 1 85 ? 32.569 13.488 -41.830 1.00 85.69 85 THR A N 1
ATOM 633 C CA . THR A 1 85 ? 33.538 12.439 -42.126 1.00 85.69 85 THR A CA 1
ATOM 634 C C . THR A 1 85 ? 33.086 11.146 -41.450 1.00 85.69 85 THR A C 1
ATOM 636 O O . THR A 1 85 ? 32.490 11.166 -40.371 1.00 85.69 85 THR A O 1
ATOM 639 N N . THR A 1 86 ? 33.373 9.998 -42.063 1.00 92.44 86 THR A N 1
ATOM 640 C CA . THR A 1 86 ? 33.027 8.675 -41.515 1.00 92.44 86 THR A CA 1
ATOM 641 C C . THR A 1 86 ? 33.448 8.519 -40.046 1.00 92.44 86 THR A C 1
ATOM 643 O O . THR A 1 86 ? 32.729 7.913 -39.254 1.00 92.44 86 THR A O 1
ATOM 646 N N . ASP A 1 87 ? 34.568 9.132 -39.657 1.00 93.75 87 ASP A N 1
ATOM 647 C CA . ASP A 1 87 ? 35.072 9.146 -38.280 1.00 93.75 87 ASP A CA 1
ATOM 648 C C . ASP A 1 87 ? 34.122 9.846 -37.299 1.00 93.75 87 ASP A C 1
ATOM 650 O O . ASP A 1 87 ? 33.919 9.364 -36.183 1.00 93.75 87 ASP A O 1
ATOM 654 N N . HIS A 1 88 ? 33.501 10.954 -37.715 1.00 94.19 88 HIS A N 1
ATOM 655 C CA . HIS A 1 88 ? 32.519 11.665 -36.901 1.00 94.19 88 HIS A CA 1
ATOM 656 C C . HIS A 1 88 ? 31.289 10.789 -36.642 1.00 94.19 88 HIS A C 1
ATOM 658 O O . HIS A 1 88 ? 30.869 10.632 -35.497 1.00 94.19 88 HIS A O 1
ATOM 664 N N . ILE A 1 89 ? 30.780 10.126 -37.684 1.00 95.19 89 ILE A N 1
ATOM 665 C CA 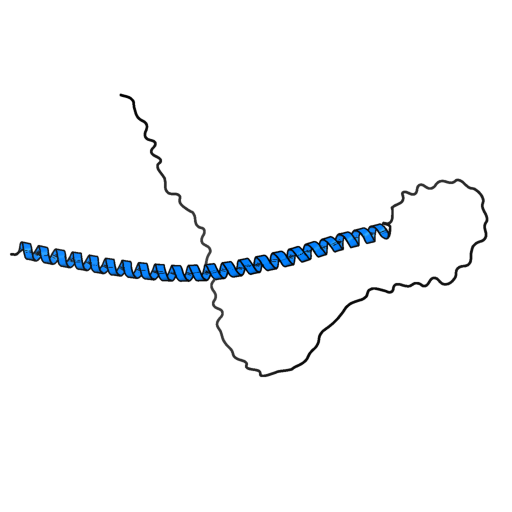. ILE A 1 89 ? 29.640 9.207 -37.573 1.00 95.19 89 ILE A CA 1
ATOM 666 C C . ILE A 1 89 ? 29.974 8.041 -36.629 1.00 95.19 89 ILE A C 1
ATOM 668 O O . ILE A 1 89 ? 29.174 7.689 -35.761 1.00 95.19 89 ILE A O 1
ATOM 672 N N . LEU A 1 90 ? 31.171 7.455 -36.736 1.00 96.44 90 LEU A N 1
ATOM 673 C CA . LEU A 1 90 ? 31.614 6.382 -35.836 1.00 96.44 90 LEU A CA 1
ATOM 674 C C . LEU A 1 90 ? 31.722 6.850 -34.377 1.00 96.44 90 LEU A C 1
ATOM 676 O O . LEU A 1 90 ? 31.384 6.099 -33.453 1.00 96.44 90 LEU A O 1
ATOM 680 N N . GLN A 1 91 ? 32.158 8.091 -34.154 1.00 96.81 91 GLN A N 1
ATOM 681 C CA . GLN A 1 91 ? 32.205 8.690 -32.825 1.00 96.81 91 GLN A CA 1
ATOM 682 C C . GLN A 1 91 ? 30.798 8.878 -32.242 1.00 96.81 91 GLN A C 1
ATOM 684 O O . GLN A 1 91 ? 30.581 8.550 -31.070 1.00 96.81 91 GLN A O 1
ATOM 689 N N . GLU A 1 92 ? 29.843 9.352 -33.043 1.00 97.75 92 GLU A N 1
ATOM 690 C CA . GLU A 1 92 ? 28.445 9.497 -32.631 1.00 97.75 92 GLU A CA 1
ATOM 691 C C . GLU A 1 92 ? 27.801 8.145 -32.317 1.00 97.75 92 GLU A C 1
ATOM 693 O O . GLU A 1 92 ? 27.213 7.988 -31.246 1.00 97.75 92 GLU A O 1
ATOM 698 N N . ILE A 1 93 ? 27.986 7.137 -33.177 1.00 97.56 93 ILE A N 1
ATOM 699 C CA . ILE A 1 93 ? 27.514 5.763 -32.935 1.00 97.56 93 ILE A CA 1
ATOM 700 C C . ILE A 1 93 ? 28.082 5.231 -31.616 1.00 97.56 93 ILE A C 1
ATOM 702 O O . ILE A 1 93 ? 27.346 4.689 -30.792 1.00 97.56 93 ILE A O 1
ATOM 706 N N . SER A 1 94 ? 29.376 5.441 -31.369 1.00 97.81 94 SER A N 1
ATOM 707 C CA . SER A 1 94 ? 30.023 5.023 -30.120 1.00 97.81 94 SER A CA 1
ATOM 708 C C . SER A 1 94 ? 29.463 5.761 -28.899 1.00 97.81 94 SER A C 1
ATOM 710 O O . SER A 1 94 ? 29.316 5.177 -27.825 1.00 97.81 94 SER A O 1
ATOM 712 N N . ALA A 1 95 ? 29.144 7.051 -29.035 1.00 98.00 95 ALA A N 1
ATOM 713 C CA . ALA A 1 95 ? 28.525 7.833 -27.971 1.00 98.00 95 ALA A CA 1
ATOM 714 C C . ALA A 1 95 ? 27.090 7.371 -27.679 1.00 98.00 95 ALA A C 1
ATOM 716 O O . ALA A 1 95 ? 26.714 7.250 -26.513 1.00 98.00 95 ALA A O 1
ATOM 717 N N . VAL A 1 96 ? 26.309 7.068 -28.717 1.00 98.31 96 VAL A N 1
ATOM 718 C CA . VAL A 1 96 ? 24.968 6.485 -28.587 1.00 98.31 96 VAL A CA 1
ATOM 719 C C . VAL A 1 96 ? 25.038 5.104 -27.935 1.00 98.31 96 VAL A C 1
ATOM 721 O O . VAL A 1 96 ? 24.271 4.852 -27.011 1.00 98.31 96 VAL A O 1
ATOM 724 N N . GLY A 1 97 ? 25.993 4.255 -28.327 1.00 98.56 97 GLY A N 1
ATOM 725 C CA . GLY A 1 97 ? 26.208 2.937 -27.721 1.00 98.56 97 GLY A CA 1
ATOM 726 C C . GLY A 1 97 ? 26.424 3.019 -26.209 1.00 98.56 97 GLY A C 1
ATOM 727 O O . GLY A 1 97 ? 25.691 2.396 -25.447 1.00 98.56 97 GLY A O 1
ATOM 728 N N . ARG A 1 98 ? 27.328 3.897 -25.754 1.00 98.38 98 ARG A N 1
ATOM 729 C CA . ARG A 1 98 ? 27.552 4.125 -24.313 1.00 98.38 98 ARG A CA 1
ATOM 730 C C . ARG A 1 98 ? 26.309 4.640 -23.586 1.00 98.38 98 ARG A C 1
ATOM 732 O O . ARG A 1 98 ? 26.072 4.290 -22.433 1.00 98.38 98 ARG A O 1
ATOM 739 N N . ARG A 1 99 ? 25.511 5.494 -24.236 1.00 98.44 99 ARG A N 1
ATOM 740 C CA . ARG A 1 99 ? 24.252 5.989 -23.656 1.00 98.44 99 ARG A CA 1
ATOM 741 C C . ARG A 1 99 ? 23.227 4.866 -23.510 1.00 98.44 99 ARG A C 1
ATOM 743 O O . ARG A 1 99 ? 22.566 4.818 -22.478 1.00 98.44 99 ARG A O 1
ATOM 750 N N . LEU A 1 100 ? 23.118 3.977 -24.498 1.00 98.50 100 LEU A N 1
ATOM 751 C CA . LEU A 1 100 ? 22.237 2.808 -24.440 1.00 98.50 100 LEU A CA 1
ATOM 752 C C . LEU A 1 100 ? 22.649 1.854 -23.317 1.00 98.50 100 LEU A C 1
ATOM 754 O O . LEU A 1 100 ? 21.805 1.493 -22.507 1.00 98.50 100 LEU A O 1
ATOM 758 N N . GLU A 1 101 ? 23.940 1.551 -23.183 1.00 98.12 101 GLU A N 1
ATOM 759 C CA . GLU A 1 101 ? 24.455 0.738 -22.070 1.00 98.12 101 GLU A CA 1
ATOM 760 C C . GLU A 1 101 ? 24.127 1.363 -20.702 1.00 98.12 101 GLU A C 1
ATOM 762 O O . GLU A 1 101 ? 23.705 0.674 -19.769 1.00 98.12 101 GLU A O 1
ATOM 767 N N . GLY A 1 102 ? 24.263 2.689 -20.581 1.00 98.50 102 GLY A N 1
ATOM 768 C CA . GLY A 1 102 ? 23.876 3.419 -19.374 1.00 98.50 102 GLY A CA 1
ATOM 769 C C . GLY A 1 102 ? 22.374 3.340 -19.082 1.00 98.50 102 GLY A C 1
ATOM 770 O O . GLY A 1 102 ? 21.976 3.152 -17.931 1.00 98.50 102 GLY A O 1
ATOM 771 N N . MET A 1 103 ? 21.536 3.445 -20.115 1.00 98.56 103 MET A N 1
ATOM 772 C CA . MET A 1 103 ? 20.084 3.289 -19.992 1.00 98.56 103 MET A CA 1
ATOM 773 C C . MET A 1 103 ? 19.699 1.862 -19.588 1.00 98.56 103 MET A C 1
ATOM 775 O O . MET A 1 103 ? 18.871 1.701 -18.695 1.00 98.56 103 MET A O 1
ATOM 779 N N . ASP A 1 104 ? 20.327 0.841 -20.169 1.00 98.50 104 ASP A N 1
ATOM 780 C CA . ASP A 1 104 ? 20.090 -0.562 -19.816 1.00 98.50 104 ASP A CA 1
ATOM 781 C C . ASP A 1 104 ? 20.432 -0.827 -18.347 1.00 98.50 104 ASP A C 1
ATOM 783 O O . ASP A 1 104 ? 19.637 -1.418 -17.610 1.00 98.50 104 ASP A O 1
ATOM 787 N N . SER A 1 105 ? 21.573 -0.313 -17.877 1.00 98.12 105 SER A N 1
ATOM 788 C CA . SER A 1 105 ? 21.945 -0.403 -16.463 1.00 98.12 105 SER A CA 1
ATOM 789 C C . SER A 1 105 ? 20.925 0.290 -15.553 1.00 98.12 105 SER A C 1
ATOM 791 O O . SER A 1 105 ? 20.583 -0.242 -14.493 1.00 98.12 105 SER A O 1
ATOM 793 N N . ALA A 1 106 ? 20.423 1.464 -15.948 1.00 98.50 106 ALA A N 1
ATOM 794 C CA . ALA A 1 106 ? 19.409 2.185 -15.182 1.00 98.50 106 ALA A CA 1
ATOM 795 C C . ALA A 1 106 ? 18.083 1.409 -15.121 1.00 98.50 106 ALA A C 1
ATOM 797 O O . ALA A 1 106 ? 17.493 1.287 -14.048 1.00 98.50 106 ALA A O 1
ATOM 798 N N . ILE A 1 107 ? 17.649 0.815 -16.237 1.00 98.62 107 ILE A N 1
ATOM 799 C CA . ILE A 1 107 ? 16.436 -0.013 -16.308 1.00 98.62 107 ILE A CA 1
ATOM 800 C C . ILE A 1 107 ? 16.549 -1.223 -15.375 1.00 98.62 107 ILE A C 1
ATOM 802 O O . ILE A 1 107 ? 15.611 -1.513 -14.630 1.00 98.62 107 ILE A O 1
ATOM 806 N N . VAL A 1 108 ? 17.695 -1.911 -15.370 1.00 98.56 108 VAL A N 1
ATOM 807 C CA . VAL A 1 108 ? 17.934 -3.051 -14.471 1.00 98.56 108 VAL A CA 1
ATOM 808 C C . VAL A 1 108 ? 17.875 -2.618 -13.003 1.00 98.56 108 VAL A C 1
ATOM 810 O O . VAL A 1 108 ? 17.225 -3.292 -12.198 1.00 98.56 108 VAL A O 1
ATOM 813 N N . SER A 1 109 ? 18.484 -1.480 -12.654 1.00 98.56 109 SER A N 1
ATOM 814 C CA . SER A 1 109 ? 18.428 -0.927 -11.292 1.00 98.56 109 SER A CA 1
ATOM 815 C C . SER A 1 109 ? 16.993 -0.606 -10.871 1.00 98.56 109 SER A C 1
ATOM 817 O O . SER A 1 109 ? 16.523 -1.075 -9.834 1.00 98.56 109 SER A O 1
ATOM 819 N N . MET A 1 110 ? 16.248 0.112 -11.715 1.00 98.56 110 MET A N 1
ATOM 820 C CA . MET A 1 110 ? 14.848 0.460 -11.453 1.00 98.56 110 MET A CA 1
ATOM 821 C C . MET A 1 110 ? 13.957 -0.780 -11.317 1.00 98.56 110 MET A C 1
ATOM 823 O O . MET A 1 110 ? 13.044 -0.811 -10.487 1.00 98.56 110 MET A O 1
ATOM 827 N N . ALA A 1 111 ? 14.209 -1.828 -12.106 1.00 98.56 111 ALA A N 1
ATOM 828 C CA . ALA A 1 111 ? 13.485 -3.090 -11.997 1.00 98.56 111 ALA A CA 1
ATOM 829 C C . ALA A 1 111 ? 13.743 -3.781 -10.646 1.00 98.56 111 ALA A C 1
ATOM 831 O O . ALA A 1 111 ? 12.806 -4.315 -10.038 1.00 98.56 111 ALA A O 1
ATOM 832 N N . ALA A 1 112 ? 14.984 -3.740 -10.151 1.00 98.31 112 ALA A N 1
ATOM 833 C CA . ALA A 1 112 ? 15.344 -4.271 -8.839 1.00 98.31 112 ALA A CA 1
ATOM 834 C C . ALA A 1 112 ? 14.680 -3.479 -7.700 1.00 98.31 112 ALA A C 1
ATOM 836 O O . ALA A 1 112 ? 14.056 -4.081 -6.822 1.00 98.31 112 ALA A O 1
ATOM 837 N N . GLU A 1 113 ? 14.720 -2.146 -7.754 1.00 98.75 113 GLU A N 1
ATOM 838 C CA . GLU A 1 113 ? 14.038 -1.272 -6.789 1.00 98.75 113 GLU A CA 1
ATOM 839 C C . GLU A 1 113 ? 12.527 -1.519 -6.775 1.00 98.75 113 GLU A C 1
ATOM 841 O O . GLU A 1 113 ? 11.933 -1.732 -5.718 1.00 98.75 113 GLU A O 1
ATOM 846 N N . THR A 1 114 ? 11.904 -1.610 -7.953 1.00 98.62 114 THR A N 1
ATOM 847 C CA . THR A 1 114 ? 10.470 -1.912 -8.087 1.00 98.62 114 THR A CA 1
ATOM 848 C C . THR A 1 114 ? 10.118 -3.253 -7.438 1.00 98.62 114 THR A C 1
ATOM 850 O O . THR A 1 114 ? 9.079 -3.389 -6.787 1.00 98.62 114 THR A O 1
ATOM 853 N N . LYS A 1 115 ? 10.976 -4.269 -7.589 1.00 98.50 115 LYS A N 1
ATOM 854 C CA . LYS A 1 115 ? 10.793 -5.572 -6.939 1.00 98.50 115 LYS A CA 1
ATOM 855 C C . LYS A 1 115 ? 10.915 -5.469 -5.413 1.00 98.50 115 LYS A C 1
ATOM 857 O O . LYS A 1 115 ? 10.111 -6.089 -4.710 1.00 98.50 115 LYS A O 1
ATOM 862 N N . SER A 1 116 ? 11.867 -4.681 -4.910 1.00 98.62 116 SER A N 1
ATOM 863 C CA . SER A 1 116 ? 12.026 -4.419 -3.473 1.00 98.62 116 SER A CA 1
ATOM 864 C C . SER A 1 116 ? 10.782 -3.747 -2.897 1.00 98.62 116 SER A C 1
ATOM 866 O O . SER A 1 116 ? 10.172 -4.271 -1.967 1.00 98.62 116 SER A O 1
ATOM 868 N N . ILE A 1 117 ? 10.318 -2.668 -3.535 1.00 98.75 117 ILE A N 1
ATOM 869 C CA . ILE A 1 117 ? 9.127 -1.916 -3.118 1.00 98.75 117 ILE A CA 1
ATOM 870 C C . ILE A 1 117 ? 7.885 -2.816 -3.091 1.00 98.75 117 ILE A C 1
ATOM 872 O O . ILE A 1 117 ? 7.133 -2.791 -2.119 1.00 98.75 117 ILE A O 1
ATOM 876 N N . ARG A 1 118 ? 7.667 -3.669 -4.105 1.00 98.62 118 ARG A N 1
ATOM 877 C CA . ARG A 1 118 ? 6.545 -4.632 -4.073 1.00 98.62 118 ARG A CA 1
ATOM 878 C C . ARG A 1 118 ? 6.616 -5.573 -2.872 1.00 98.62 118 ARG A C 1
ATOM 880 O O . ARG A 1 118 ? 5.583 -5.889 -2.286 1.00 98.62 118 ARG A O 1
ATOM 887 N N . THR A 1 119 ? 7.816 -6.018 -2.515 1.00 98.62 119 THR A N 1
ATOM 888 C CA . THR A 1 119 ? 8.025 -6.914 -1.369 1.00 98.62 119 THR A CA 1
ATOM 889 C C . THR A 1 119 ? 7.719 -6.197 -0.052 1.00 98.62 119 THR A C 1
ATOM 891 O O . THR A 1 119 ? 7.040 -6.752 0.812 1.00 98.62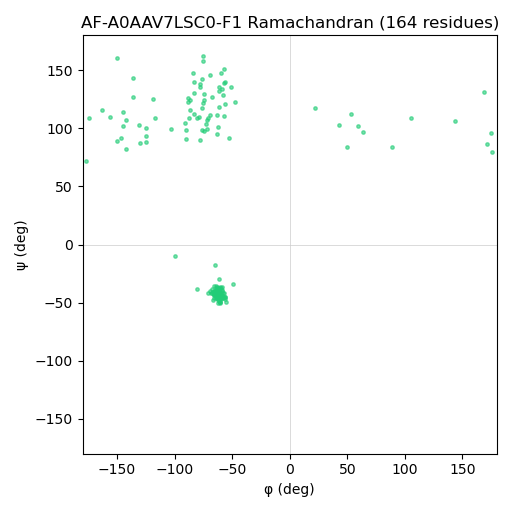 119 THR A O 1
ATOM 894 N N . GLU A 1 120 ? 8.144 -4.940 0.082 1.00 98.81 120 GLU A N 1
ATOM 895 C CA . GLU A 1 120 ? 7.819 -4.108 1.244 1.00 98.81 120 GLU A CA 1
ATOM 896 C C . GLU A 1 120 ? 6.315 -3.840 1.362 1.00 98.81 120 GLU A C 1
ATOM 898 O O . GLU A 1 120 ? 5.754 -3.985 2.447 1.00 98.81 120 GLU A O 1
ATOM 903 N N . ILE A 1 121 ? 5.635 -3.533 0.252 1.00 98.69 121 ILE A N 1
ATOM 904 C CA . ILE A 1 121 ? 4.178 -3.341 0.226 1.00 98.69 121 ILE A CA 1
ATOM 905 C C . ILE A 1 121 ? 3.453 -4.598 0.723 1.00 98.69 121 ILE A C 1
ATOM 907 O O . ILE A 1 121 ? 2.577 -4.490 1.581 1.00 98.69 121 ILE A O 1
ATOM 911 N N . ALA A 1 122 ? 3.837 -5.789 0.254 1.00 98.38 122 ALA A N 1
ATOM 912 C CA . ALA A 1 122 ? 3.236 -7.047 0.708 1.00 98.38 122 ALA A CA 1
ATOM 913 C C . ALA A 1 122 ? 3.456 -7.292 2.217 1.00 98.38 122 ALA A C 1
ATOM 915 O O . ALA A 1 122 ? 2.554 -7.743 2.934 1.00 98.38 122 ALA A O 1
ATOM 916 N N . SER A 1 123 ? 4.640 -6.940 2.728 1.00 98.62 123 SER A N 1
ATOM 917 C CA . SER A 1 123 ? 4.945 -6.989 4.163 1.00 98.62 123 SER A CA 1
ATOM 918 C C . SER A 1 123 ? 4.066 -6.022 4.964 1.00 98.62 123 SER A C 1
ATOM 920 O O . SER A 1 123 ? 3.466 -6.408 5.972 1.00 98.62 123 SER A O 1
ATOM 922 N N . PHE A 1 124 ? 3.912 -4.779 4.498 1.00 98.75 124 PHE A N 1
ATOM 923 C CA . PHE A 1 124 ? 3.034 -3.800 5.139 1.00 98.75 124 PHE A CA 1
ATOM 924 C C . PHE A 1 124 ? 1.569 -4.236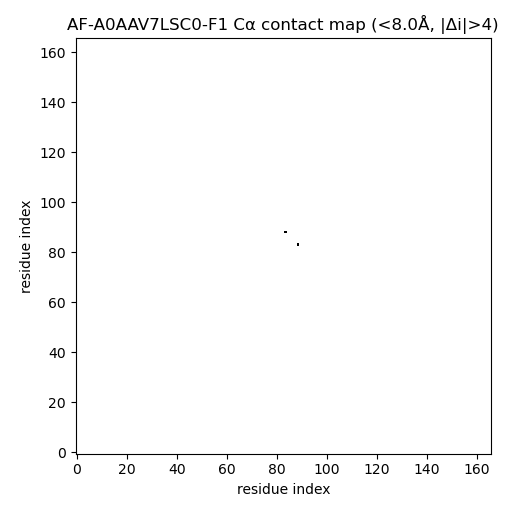 5.129 1.00 98.75 124 PHE A C 1
ATOM 926 O O . PHE A 1 124 ? 0.919 -4.133 6.166 1.00 98.75 124 PHE A O 1
ATOM 933 N N . GLN A 1 125 ? 1.066 -4.787 4.022 1.00 98.69 125 GLN A N 1
ATOM 934 C CA . GLN A 1 125 ? -0.295 -5.331 3.944 1.00 98.69 125 GLN A CA 1
ATOM 935 C C . GLN A 1 125 ? -0.533 -6.414 5.003 1.00 98.69 125 GLN A C 1
ATOM 937 O O . GLN A 1 125 ? -1.519 -6.362 5.734 1.00 98.69 125 GLN A O 1
ATOM 942 N N . THR A 1 126 ? 0.413 -7.342 5.161 1.00 98.50 126 THR A N 1
ATOM 943 C CA . THR A 1 126 ? 0.331 -8.394 6.188 1.00 98.50 126 THR A CA 1
ATOM 944 C C . THR A 1 126 ? 0.285 -7.804 7.600 1.00 98.50 126 THR A C 1
ATOM 946 O O . THR A 1 126 ? -0.497 -8.239 8.446 1.00 98.50 126 THR A O 1
ATOM 949 N N . ARG A 1 127 ? 1.102 -6.777 7.865 1.00 98.62 127 ARG A N 1
ATOM 950 C CA . ARG A 1 127 ? 1.123 -6.086 9.162 1.00 98.62 127 ARG A CA 1
ATOM 951 C C . ARG A 1 127 ? -0.180 -5.342 9.444 1.00 98.62 127 ARG A C 1
ATOM 953 O O . ARG A 1 127 ? -0.635 -5.377 10.584 1.00 98.62 127 ARG A O 1
ATOM 960 N N . VAL A 1 128 ? -0.765 -4.690 8.440 1.00 98.75 128 VAL A N 1
ATOM 961 C CA . VAL A 1 128 ? -2.053 -3.991 8.566 1.00 98.75 128 VAL A CA 1
ATOM 962 C C . VAL A 1 128 ? -3.158 -4.981 8.923 1.00 98.75 128 VAL A C 1
ATOM 964 O O . VAL A 1 128 ? -3.804 -4.786 9.947 1.00 98.75 128 VAL A O 1
ATOM 967 N N . LEU A 1 129 ? -3.281 -6.095 8.195 1.00 98.50 129 LEU A N 1
ATOM 968 C CA . LEU A 1 129 ? -4.262 -7.145 8.507 1.00 98.50 129 LEU A CA 1
ATOM 969 C C . LEU A 1 129 ? -4.096 -7.685 9.939 1.00 98.50 129 LEU A C 1
ATOM 971 O O . LEU A 1 129 ? -5.069 -7.885 10.665 1.00 98.50 129 LEU A O 1
ATOM 975 N N . GLY A 1 130 ? -2.852 -7.887 10.383 1.00 98.69 130 GLY A N 1
ATOM 976 C CA . GLY A 1 130 ? -2.572 -8.309 11.757 1.00 98.69 130 GLY A CA 1
ATOM 977 C C . GLY A 1 130 ? -2.960 -7.262 12.809 1.00 98.69 130 GLY A C 1
ATOM 978 O O . GLY A 1 130 ? -3.408 -7.617 13.901 1.00 98.69 130 GLY A O 1
ATOM 979 N N . LEU A 1 131 ? -2.802 -5.971 12.507 1.00 98.75 131 LEU A N 1
ATOM 980 C CA . LEU A 1 131 ? -3.236 -4.886 13.389 1.00 98.75 131 LEU A CA 1
ATOM 981 C C . LEU A 1 131 ? -4.760 -4.769 13.436 1.00 98.75 131 LEU A C 1
ATOM 983 O O . LEU A 1 131 ? -5.297 -4.641 14.531 1.00 98.75 131 LEU A O 1
ATOM 987 N N . GLU A 1 132 ? -5.446 -4.886 12.302 1.00 98.75 132 GLU A N 1
ATOM 988 C CA . GLU A 1 132 ? -6.913 -4.885 12.231 1.00 98.75 132 GLU A CA 1
ATOM 989 C C . GLU A 1 132 ? -7.508 -5.980 13.123 1.00 98.75 132 GLU A C 1
ATOM 991 O O . GLU A 1 132 ? -8.342 -5.699 13.979 1.00 98.75 132 GLU A O 1
ATOM 996 N N . GLN A 1 133 ? -6.983 -7.207 13.046 1.00 98.62 133 GLN A N 1
ATOM 997 C CA . GLN A 1 133 ? -7.415 -8.303 13.922 1.00 98.62 133 GLN A CA 1
ATOM 998 C C . GLN A 1 133 ? -7.199 -8.006 15.411 1.00 98.62 133 GLN A C 1
ATOM 1000 O O . GLN A 1 133 ? -7.999 -8.408 16.259 1.00 98.62 133 GLN A O 1
ATOM 1005 N N . ARG A 1 134 ? -6.095 -7.335 15.761 1.00 98.62 134 ARG A N 1
ATOM 1006 C CA . ARG A 1 134 ? -5.814 -6.947 17.150 1.00 98.62 134 ARG A CA 1
ATOM 1007 C C . ARG A 1 134 ? -6.770 -5.861 17.627 1.00 98.62 134 ARG A C 1
ATOM 1009 O O . ARG A 1 134 ? -7.220 -5.948 18.765 1.00 98.62 134 ARG A O 1
ATOM 1016 N N . VAL A 1 135 ? -7.089 -4.889 16.775 1.00 98.75 135 VAL A N 1
ATOM 1017 C CA . VAL A 1 135 ? -8.081 -3.848 17.068 1.00 98.75 135 VAL A CA 1
ATOM 1018 C C . VAL A 1 135 ? -9.444 -4.485 17.317 1.00 98.75 135 VAL A C 1
ATOM 1020 O O . VAL A 1 135 ? -9.997 -4.269 18.389 1.00 98.75 135 VAL A O 1
ATOM 1023 N N . SER A 1 136 ? -9.913 -5.379 16.441 1.00 98.56 136 SER A N 1
ATOM 1024 C CA . SER A 1 136 ? -11.199 -6.063 16.638 1.00 98.56 136 SER A CA 1
ATOM 1025 C C . SER A 1 136 ? -11.264 -6.857 17.949 1.00 98.56 136 SER A C 1
ATOM 1027 O O . SER A 1 136 ? -12.296 -6.883 18.614 1.00 98.56 136 SER A O 1
ATOM 1029 N N . LYS A 1 137 ? -10.157 -7.486 18.372 1.00 98.62 137 LYS A N 1
ATOM 1030 C CA . LYS A 1 137 ? -10.091 -8.162 19.682 1.00 98.62 137 LYS A CA 1
ATOM 1031 C C . LYS A 1 137 ? -10.190 -7.178 20.846 1.00 98.62 137 LYS A C 1
ATOM 1033 O O . LYS A 1 137 ? -10.883 -7.459 21.819 1.00 98.62 137 LYS A O 1
ATOM 1038 N N . VAL A 1 138 ? -9.490 -6.048 20.766 1.00 98.69 138 VAL A N 1
ATOM 1039 C CA . VAL A 1 138 ? -9.549 -5.002 21.798 1.00 98.69 138 VAL A CA 1
ATOM 1040 C C . VAL A 1 138 ? -10.954 -4.411 21.887 1.00 98.69 138 VAL A C 1
ATOM 1042 O O . VAL A 1 138 ? -11.458 -4.244 22.992 1.00 98.69 138 VAL A O 1
ATOM 1045 N N . GLU A 1 139 ? -11.605 -4.160 20.753 1.00 98.69 139 GLU A N 1
ATOM 1046 C CA . GLU A 1 139 ? -12.992 -3.687 20.699 1.00 98.69 139 GLU A CA 1
ATOM 1047 C C . GLU A 1 139 ? -13.951 -4.683 21.359 1.00 98.69 139 GLU A C 1
ATOM 1049 O O . GLU A 1 139 ? -14.729 -4.295 22.225 1.00 98.69 139 GLU A O 1
ATOM 1054 N N . ALA A 1 140 ? -13.832 -5.979 21.049 1.00 98.50 140 ALA A N 1
ATOM 1055 C CA . ALA A 1 140 ? -14.644 -7.016 21.686 1.00 98.50 140 ALA A CA 1
ATOM 1056 C C . ALA A 1 140 ? -14.437 -7.075 23.211 1.00 98.50 140 ALA A C 1
ATOM 1058 O O . ALA A 1 140 ? -15.396 -7.218 23.972 1.00 98.50 140 ALA A O 1
ATOM 1059 N N . HIS A 1 141 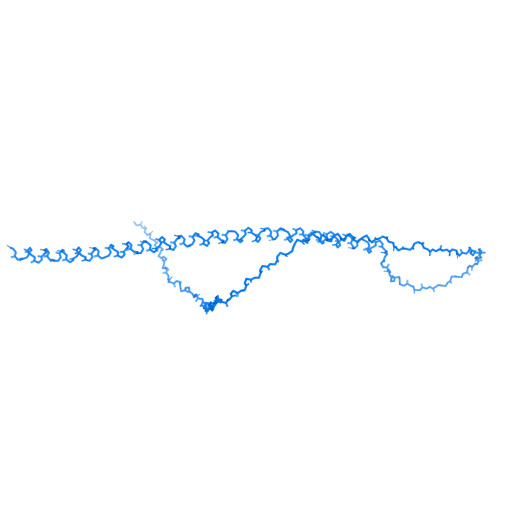? -13.192 -6.931 23.677 1.00 98.56 141 HIS A N 1
ATOM 1060 C CA . HIS A 1 141 ? -12.905 -6.847 25.108 1.00 98.56 141 HIS A CA 1
ATOM 1061 C C . HIS A 1 141 ? -13.504 -5.592 25.747 1.00 98.56 141 HIS A C 1
ATOM 1063 O O . HIS A 1 141 ? -14.070 -5.689 26.832 1.00 98.56 141 HIS A O 1
ATOM 1069 N N . ALA A 1 142 ? -13.416 -4.437 25.086 1.00 98.50 142 ALA A N 1
ATOM 1070 C CA . ALA A 1 142 ? -14.000 -3.194 25.578 1.00 98.50 142 ALA A CA 1
ATOM 1071 C C . ALA A 1 142 ? -15.526 -3.301 25.724 1.00 98.50 142 ALA A C 1
ATOM 1073 O O . ALA A 1 142 ? -16.057 -2.922 26.766 1.00 98.50 142 ALA A O 1
ATOM 1074 N N . SER A 1 143 ? -16.216 -3.889 24.740 1.00 98.31 143 SER A N 1
ATOM 1075 C CA . SER A 1 143 ? -17.654 -4.170 24.842 1.00 98.31 143 SER A CA 1
ATOM 1076 C C . SER A 1 143 ? -17.969 -5.098 26.015 1.00 98.31 143 SER A C 1
ATOM 1078 O O . SER A 1 143 ? -18.848 -4.796 26.814 1.00 98.31 143 SER A O 1
ATOM 1080 N N . SER A 1 144 ? -17.195 -6.173 26.194 1.00 98.44 144 SER A N 1
ATOM 1081 C CA . SER A 1 144 ? -17.388 -7.081 27.330 1.00 98.44 144 SER A CA 1
ATOM 1082 C C . SER A 1 144 ? -17.176 -6.397 28.686 1.00 98.44 144 SER A C 1
ATOM 1084 O O . SER A 1 144 ? -17.891 -6.708 29.637 1.00 98.44 144 SER A O 1
ATOM 1086 N N . PHE A 1 145 ? -16.217 -5.475 28.805 1.00 98.38 145 PHE A N 1
ATOM 1087 C CA . PHE A 1 145 ? -16.049 -4.686 30.028 1.00 98.38 145 PHE A CA 1
ATOM 1088 C C . PHE A 1 145 ? -17.234 -3.754 30.270 1.00 98.38 145 PHE A C 1
ATOM 1090 O O . PHE A 1 145 ? -17.720 -3.688 31.394 1.00 98.38 145 PHE A O 1
ATOM 1097 N N . GLN A 1 146 ? -17.736 -3.098 29.224 1.00 98.38 146 GLN A N 1
ATOM 1098 C CA . GLN A 1 146 ? -18.907 -2.234 29.326 1.00 98.38 146 GLN A CA 1
ATOM 1099 C C . GLN A 1 146 ? -20.147 -3.001 29.814 1.00 98.38 146 GLN A C 1
ATOM 1101 O O . GLN A 1 146 ? -20.861 -2.502 30.683 1.00 98.38 146 GLN A O 1
ATOM 1106 N N . ASP A 1 147 ? -20.380 -4.215 29.313 1.00 98.25 147 ASP A N 1
ATOM 1107 C CA . ASP A 1 147 ? -21.495 -5.058 29.763 1.00 98.25 147 ASP A CA 1
ATOM 1108 C C . ASP A 1 147 ? -21.368 -5.406 31.256 1.00 98.25 147 ASP A C 1
ATOM 1110 O O . ASP A 1 147 ? -22.337 -5.334 32.014 1.00 98.25 147 ASP A O 1
ATOM 1114 N N . ARG A 1 14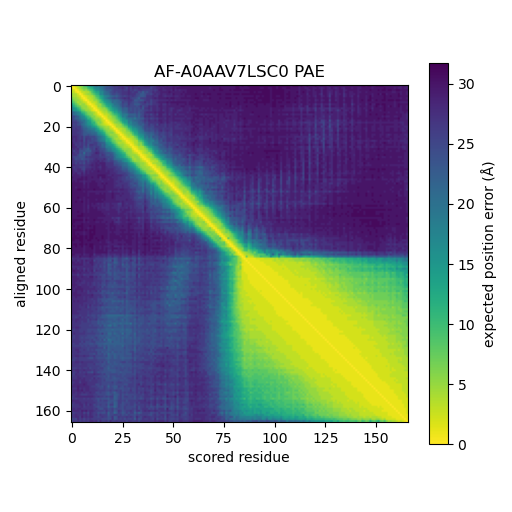8 ? -20.148 -5.726 31.708 1.00 98.44 148 ARG A N 1
ATOM 1115 C CA . ARG A 1 148 ? -19.867 -6.026 33.122 1.00 98.44 148 ARG A CA 1
ATOM 1116 C C . ARG A 1 148 ? -20.031 -4.804 34.020 1.00 98.44 148 ARG A C 1
ATOM 1118 O O . ARG A 1 148 ? -20.541 -4.938 35.129 1.00 98.44 148 ARG A O 1
ATOM 1125 N N . ASP A 1 149 ? -19.625 -3.626 33.561 1.00 98.50 149 ASP A N 1
ATOM 1126 C CA . ASP A 1 149 ? -19.818 -2.380 34.306 1.00 98.50 149 ASP A CA 1
ATOM 1127 C C . ASP A 1 149 ? -21.311 -2.063 34.470 1.00 98.50 149 ASP A C 1
ATOM 1129 O O . ASP A 1 149 ? -21.743 -1.656 35.549 1.00 98.50 149 ASP A O 1
ATOM 1133 N N . GLN A 1 150 ? -22.128 -2.311 33.440 1.00 98.25 150 GLN A N 1
ATOM 1134 C CA . GLN A 1 150 ? -23.585 -2.175 33.541 1.00 98.25 150 GLN A CA 1
ATOM 1135 C C . GLN A 1 150 ? -24.190 -3.160 34.546 1.00 98.25 150 GLN A C 1
ATOM 1137 O O . GLN A 1 150 ? -25.046 -2.772 35.344 1.00 98.25 150 GLN A O 1
ATOM 1142 N N . GLU A 1 151 ? -23.732 -4.413 34.550 1.00 98.50 151 GLU A N 1
ATOM 1143 C CA . GLU A 1 151 ? -24.163 -5.413 35.530 1.00 98.50 151 GLU A CA 1
ATOM 1144 C C . GLU A 1 151 ? -23.794 -4.999 36.963 1.00 98.50 151 GLU A C 1
ATOM 1146 O O . GLU A 1 151 ? -24.624 -5.090 37.869 1.00 98.50 151 GLU A O 1
ATOM 1151 N N . LEU A 1 152 ? -22.582 -4.476 37.172 1.00 98.56 152 LEU A N 1
ATOM 1152 C CA . LEU A 1 152 ? -22.149 -3.967 38.474 1.00 98.56 152 LEU A CA 1
ATOM 1153 C C . LEU A 1 152 ? -23.005 -2.790 38.945 1.00 98.56 152 LEU A C 1
ATOM 1155 O O . LEU A 1 152 ? -23.413 -2.769 40.104 1.00 98.56 152 LEU A O 1
ATOM 1159 N N . LEU A 1 153 ? -23.316 -1.839 38.061 1.00 98.31 153 LEU A N 1
ATOM 1160 C CA . LEU A 1 153 ? -24.201 -0.717 38.386 1.00 98.31 153 LEU A CA 1
ATOM 1161 C C . LEU A 1 153 ? -25.608 -1.193 38.763 1.00 98.31 153 LEU A C 1
ATOM 1163 O O . LEU A 1 153 ? -26.187 -0.705 39.734 1.00 98.31 153 LEU A O 1
ATOM 1167 N N . PHE A 1 154 ? -26.143 -2.176 38.037 1.00 98.44 154 PHE A N 1
ATOM 1168 C CA . PHE A 1 154 ? -27.437 -2.777 38.347 1.00 98.44 154 PHE A CA 1
ATOM 1169 C C . PHE A 1 154 ? -27.442 -3.461 39.722 1.00 98.44 154 PHE A C 1
ATOM 1171 O O . PHE A 1 154 ? -28.340 -3.230 40.535 1.00 98.44 154 PHE A O 1
ATOM 1178 N N . LEU A 1 155 ? -26.426 -4.281 40.006 1.00 98.44 155 LEU A N 1
ATOM 1179 C CA . LEU A 1 155 ? -26.287 -4.956 41.297 1.00 98.44 155 LEU A CA 1
ATOM 1180 C C . LEU A 1 155 ? -26.102 -3.961 42.444 1.00 98.44 155 LEU A C 1
ATOM 1182 O O . LEU A 1 155 ? -26.678 -4.161 43.512 1.00 98.44 155 LEU A O 1
ATOM 1186 N N . HIS A 1 156 ? -25.345 -2.888 42.216 1.00 98.31 156 HIS A N 1
ATOM 1187 C CA . HIS A 1 156 ? -25.148 -1.832 43.200 1.00 98.31 156 HIS A CA 1
ATOM 1188 C C . HIS A 1 156 ? -26.469 -1.145 43.557 1.00 98.31 156 HIS A C 1
ATOM 1190 O O . HIS A 1 156 ? -26.803 -1.073 44.734 1.00 98.31 156 HIS A O 1
ATOM 1196 N N . SER A 1 157 ? -27.268 -0.751 42.557 1.00 98.12 157 SER A N 1
ATOM 1197 C CA . SER A 1 157 ? -28.600 -0.171 42.790 1.00 98.12 157 SER A CA 1
ATOM 1198 C C . SER A 1 157 ? -29.487 -1.101 43.617 1.00 98.12 157 SER A C 1
ATOM 1200 O O . SER A 1 157 ? -30.116 -0.670 44.576 1.00 98.12 157 SER A O 1
ATOM 1202 N N . LYS A 1 158 ? -29.504 -2.397 43.282 1.00 98.25 158 LYS A N 1
ATOM 1203 C CA . LYS A 1 158 ? -30.306 -3.390 44.005 1.00 98.25 158 LYS A CA 1
ATOM 1204 C C . LYS A 1 158 ? -29.853 -3.569 45.457 1.00 98.25 158 LYS A C 1
ATOM 1206 O O . LYS A 1 158 ? -30.686 -3.836 46.319 1.00 98.25 158 LYS A O 1
ATOM 1211 N N . LEU A 1 159 ? -28.549 -3.486 45.718 1.00 98.12 159 LEU A N 1
ATOM 1212 C CA . LEU A 1 159 ? -28.011 -3.558 47.074 1.00 98.12 159 LEU A CA 1
ATOM 1213 C C . LEU A 1 159 ? -28.452 -2.341 47.892 1.00 98.12 159 LEU A C 1
ATOM 1215 O O . LEU A 1 159 ? -28.979 -2.527 48.983 1.00 98.12 159 LEU A O 1
ATOM 1219 N N . THR A 1 160 ? -28.319 -1.135 47.336 1.00 97.75 160 THR A N 1
ATOM 1220 C CA . THR A 1 160 ? -28.764 0.107 47.985 1.00 97.75 160 THR A CA 1
ATOM 1221 C C . THR A 1 160 ? -30.262 0.073 48.301 1.00 97.75 160 THR A C 1
ATOM 1223 O O . THR A 1 160 ? -30.653 0.355 49.429 1.00 97.75 160 THR A O 1
ATOM 1226 N N . ASP A 1 161 ? -31.097 -0.395 47.367 1.00 97.75 161 ASP A N 1
ATOM 1227 C CA . ASP A 1 161 ? -32.542 -0.546 47.595 1.00 97.75 161 ASP A CA 1
ATOM 1228 C C . ASP A 1 161 ? -32.881 -1.533 48.729 1.00 97.75 161 ASP A C 1
ATOM 1230 O O . ASP A 1 161 ? -33.941 -1.438 49.348 1.00 97.75 161 ASP A O 1
ATOM 1234 N N . LEU A 1 162 ? -32.036 -2.543 48.967 1.00 97.69 162 LEU A N 1
ATOM 1235 C CA . LEU A 1 162 ? -32.219 -3.498 50.062 1.00 97.69 162 LEU A CA 1
ATOM 1236 C C . LEU A 1 162 ? -31.730 -2.932 51.396 1.00 97.69 162 LEU A C 1
ATOM 1238 O O . LEU A 1 162 ? -32.381 -3.170 52.411 1.00 97.69 162 LEU A O 1
ATOM 1242 N N . GLU A 1 163 ? -30.620 -2.195 51.389 1.00 97.31 163 GLU A N 1
ATOM 1243 C CA . GLU A 1 163 ? -30.089 -1.502 52.566 1.00 97.31 163 GLU A CA 1
ATOM 1244 C C . GLU A 1 163 ? -31.083 -0.462 53.090 1.00 97.31 163 GLU A C 1
ATOM 1246 O O . GLU A 1 163 ? -31.362 -0.450 54.284 1.00 97.31 163 GLU A O 1
ATOM 1251 N N . ASP A 1 164 ? -31.710 0.319 52.206 1.00 96.94 164 ASP A N 1
ATOM 1252 C CA . ASP A 1 164 ? -32.727 1.315 52.576 1.00 96.94 164 ASP A CA 1
ATOM 1253 C C . ASP A 1 164 ? -34.008 0.698 53.172 1.00 96.94 164 ASP A C 1
ATOM 1255 O O . ASP A 1 164 ? -34.823 1.395 53.783 1.00 96.94 164 ASP A O 1
ATOM 1259 N N . ARG A 1 165 ? -34.226 -0.608 52.972 1.00 95.75 165 ARG A N 1
ATOM 1260 C CA . ARG A 1 165 ? -35.411 -1.338 53.457 1.00 95.75 165 ARG A CA 1
ATOM 1261 C C . ARG A 1 165 ? -35.169 -2.132 54.742 1.00 95.75 165 ARG A C 1
ATOM 1263 O O . ARG A 1 165 ? -36.149 -2.659 55.277 1.00 95.75 165 ARG A O 1
ATOM 1270 N N . SER A 1 166 ? -33.920 -2.275 55.186 1.00 90.25 166 SER A N 1
ATOM 1271 C CA . SER A 1 166 ? -33.543 -2.999 56.410 1.00 90.25 166 SER A CA 1
ATOM 1272 C C . SER A 1 166 ? -33.544 -2.099 57.640 1.00 90.25 166 SER A C 1
ATOM 1274 O O . SER A 1 166 ? -33.646 -2.694 58.738 1.00 90.25 166 SER A O 1
#

Secondary structure (DSSP, 8-state):
--------------------------------------------------------------PPPPP---------------PPPHHHHHHHHHHHHHHHHHHHHHHHHHHHHHHHHHHHHHHHHHHHHHHHHHHHHHHHHHHHHHHHHHHHHHHHHHHHHHHTT-

Mean predicted aligned error: 19.99 Å

Solvent-accessible surface area (backbone atoms only — not comparable to full-atom values): 11443 Å² total; per-residue (Å²): 138,84,85,90,87,85,88,81,82,83,82,74,87,81,82,81,86,77,81,85,80,79,86,83,86,77,87,86,81,88,87,80,90,79,91,74,93,77,88,81,90,78,90,80,85,82,88,76,86,81,84,90,80,85,84,80,96,77,84,82,86,82,82,87,83,81,91,79,88,82,90,80,96,74,90,76,97,69,82,76,79,72,71,78,50,72,68,54,53,52,51,50,54,52,52,50,49,54,49,50,56,52,48,52,54,49,52,53,50,52,52,51,50,52,52,49,52,54,52,50,51,56,53,49,52,55,52,48,55,55,48,52,56,51,50,56,51,50,51,54,51,51,52,53,49,53,55,50,52,51,51,51,53,52,52,49,53,55,49,52,62,50,61,80,71,108

Sequence (166 aa):
MRSGTSCSLRRGPLKLLVPPYAAVTKPYDEGQRCQVDGHPKNAGKPARQLLFSEVLLQAKGVPPPTATQPSATHQEMADPAQEPTTDHILQEISAVGRRLEGMDSAIVSMAAETKSIRTEIASFQTRVLGLEQRVSKVEAHASSFQDRDQELLFLHSKLTDLEDRS

Organism: Pleurodeles waltl (NCBI:txid8319)

Foldseek 3Di:
DDDDDDDDDDDDDDDDDDDDDDDDDDDDDDDDDDDDDDDDDDDDDDDDDDDPDDDDPDDPDDDDDDDDDDDDDDDDPDPPPPPPPPVNVVVVVVVVVVVVVVVVVVVVVVVVVVVVVVVVVVVVVVVVVVVVVVVVVVVVVVVVVVVVVVVVVVVVVVVVVVVVVD

Radius of gyration: 43.79 Å; Cα contacts (8 Å, |Δi|>4): 1; chains: 1; bounding box: 86×75×124 Å

pLDDT: mean 71.65, std 26.37, range [34.91, 98.81]